Protein AF-A0A935QT23-F1 (afdb_monomer_lite)

Foldseek 3Di:
DDDDPAAEDPPADPVVLVVLDPPDDPVLVVQLSVQQCVVCVVVVHRYRYNVSSVVSSVPRDRPDDPLVVVLVLLVVVLPDPDLVPHDPVPSPDDNVRSVVSNVVSVVVVVVPVD

Secondary structure (DSSP, 8-state):
------EE-TT--HHHHHHTSTT--HHHHHHHHHHHHHHHHHTT-SEEPHHHHHHHHHH------HHHHHHHHHHHHHH-S-GGGS-GGGTT--HHHHHHHHHHHHHHHHTT--

pLDDT: mean 87.77, std 10.59, range [39.0, 97.06]

Sequence (114 aa):
MRKNKLTLAPDVDLAAAAARIPGYSAAEIEAVLLASAGIANGEDREVVSAADLDAAVTDVIPSRDTRMLEFMELLAVFESSTKRMLPARHQGLDTEQVQARLDALRSLLGGRAA

Radius of gyration: 19.49 Å; chains: 1; bounding box: 42×30×50 Å

Structure (mmCIF, N/CA/C/O backbone):
data_AF-A0A935QT23-F1
#
_entry.id   AF-A0A935QT23-F1
#
loop_
_atom_site.group_PDB
_atom_site.id
_atom_site.type_symbol
_atom_site.label_atom_id
_atom_site.label_alt_id
_atom_site.label_comp_id
_atom_site.label_asym_id
_atom_site.label_entity_id
_atom_site.label_seq_id
_atom_site.pdbx_PDB_ins_code
_atom_site.Cartn_x
_atom_site.Cartn_y
_atom_site.Cartn_z
_atom_site.occupancy
_atom_site.B_iso_or_equiv
_atom_site.auth_seq_id
_atom_site.auth_comp_id
_atom_site.auth_asym_id
_atom_site.auth_atom_id
_atom_site.pdbx_PDB_model_num
ATOM 1 N N . MET A 1 1 ? 2.353 21.122 -7.894 1.00 47.84 1 MET A N 1
ATOM 2 C CA . MET A 1 1 ? 2.803 19.756 -8.238 1.00 47.84 1 MET A CA 1
ATOM 3 C C . MET A 1 1 ? 3.095 19.684 -9.728 1.00 47.84 1 MET A C 1
ATOM 5 O O . MET A 1 1 ? 2.264 20.135 -10.509 1.00 47.84 1 MET A O 1
ATOM 9 N N . ARG A 1 2 ? 4.273 19.187 -10.125 1.00 58.44 2 ARG A N 1
ATOM 10 C CA . ARG A 1 2 ? 4.607 18.934 -11.536 1.00 58.44 2 ARG A CA 1
ATOM 11 C C . ARG A 1 2 ? 3.905 17.639 -11.943 1.00 58.44 2 ARG A C 1
ATOM 13 O O . ARG A 1 2 ? 4.098 16.627 -11.283 1.00 58.44 2 ARG A O 1
ATOM 20 N N . LYS A 1 3 ? 3.060 17.670 -12.975 1.00 58.66 3 LYS A N 1
ATOM 21 C CA . LYS A 1 3 ? 2.441 16.447 -13.503 1.00 58.66 3 LYS A CA 1
ATOM 22 C C . LYS A 1 3 ? 3.514 15.647 -14.240 1.00 58.66 3 LYS A C 1
ATOM 24 O O . LYS A 1 3 ? 4.025 16.129 -15.249 1.00 58.66 3 LYS A O 1
ATOM 29 N N . ASN A 1 4 ? 3.847 14.456 -13.748 1.00 70.31 4 ASN A N 1
ATOM 30 C CA . ASN A 1 4 ? 4.629 13.498 -14.521 1.00 70.31 4 ASN A CA 1
ATOM 31 C C . ASN A 1 4 ? 3.714 12.894 -15.584 1.00 70.31 4 ASN A C 1
ATOM 33 O O . ASN A 1 4 ? 2.718 12.244 -15.272 1.00 70.31 4 ASN A O 1
ATOM 37 N N . LYS A 1 5 ? 4.012 13.184 -16.851 1.00 80.31 5 LYS A N 1
ATOM 38 C CA . LYS A 1 5 ? 3.302 12.593 -17.980 1.00 80.31 5 LYS A CA 1
ATOM 39 C C . LYS A 1 5 ? 3.898 11.208 -18.214 1.00 80.31 5 LYS A C 1
ATOM 41 O O . LYS A 1 5 ? 4.944 11.096 -18.838 1.00 80.31 5 LYS A O 1
ATOM 46 N N . LEU A 1 6 ? 3.257 10.187 -17.655 1.00 86.25 6 LEU A N 1
ATOM 47 C CA . LEU A 1 6 ? 3.639 8.794 -17.862 1.00 86.25 6 LEU A CA 1
ATOM 48 C C . LEU A 1 6 ? 3.084 8.312 -19.206 1.00 86.25 6 LEU A C 1
ATOM 50 O O . LEU A 1 6 ? 1.895 8.499 -19.478 1.00 86.25 6 LEU A O 1
ATOM 54 N N . THR A 1 7 ? 3.928 7.689 -20.023 1.00 93.75 7 THR A N 1
ATOM 55 C CA . THR A 1 7 ? 3.505 7.023 -21.259 1.00 93.75 7 THR A CA 1
ATOM 56 C C . THR A 1 7 ? 3.665 5.523 -21.063 1.00 93.75 7 THR A C 1
ATOM 58 O O . THR A 1 7 ? 4.762 5.057 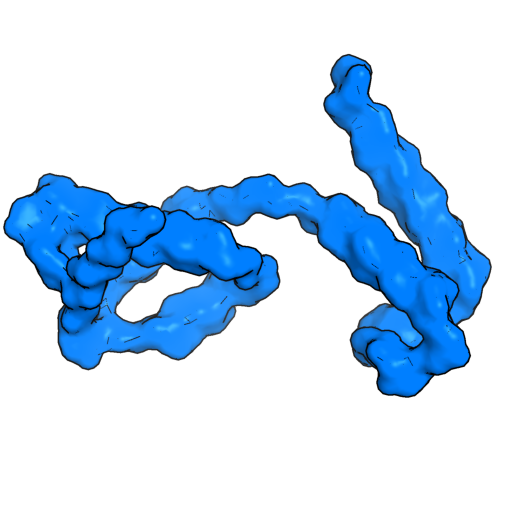-20.771 1.00 93.75 7 THR A O 1
ATOM 61 N N . LEU A 1 8 ? 2.570 4.779 -21.196 1.00 93.75 8 LEU A N 1
ATOM 62 C CA . LEU A 1 8 ? 2.554 3.323 -21.064 1.00 93.75 8 LEU A CA 1
ATOM 63 C C . LEU A 1 8 ? 2.578 2.677 -22.446 1.00 93.75 8 LEU A C 1
ATOM 65 O O . LEU A 1 8 ? 1.967 3.197 -23.385 1.00 93.75 8 LEU A O 1
ATOM 69 N N . ALA A 1 9 ? 3.255 1.539 -22.560 1.00 95.06 9 ALA A N 1
ATOM 70 C CA . ALA A 1 9 ? 3.149 0.703 -23.742 1.00 95.06 9 ALA A CA 1
ATOM 71 C C . ALA A 1 9 ? 1.711 0.143 -23.878 1.00 95.06 9 ALA A C 1
ATOM 73 O O . ALA A 1 9 ? 1.014 -0.018 -22.871 1.00 95.06 9 ALA A O 1
ATOM 74 N N . PRO A 1 10 ? 1.224 -0.134 -25.103 1.00 92.75 10 PRO A N 1
ATOM 75 C CA . PRO A 1 10 ? -0.170 -0.533 -25.336 1.00 92.75 10 PRO A CA 1
ATOM 76 C C . PRO A 1 10 ? -0.573 -1.862 -24.684 1.00 92.75 10 PRO A C 1
ATOM 78 O O . PRO A 1 10 ? -1.757 -2.118 -24.489 1.00 92.75 10 PRO A O 1
ATOM 81 N N . ASP A 1 11 ? 0.407 -2.712 -24.398 1.00 91.94 11 ASP A N 1
ATOM 82 C CA . ASP A 1 11 ? 0.276 -4.039 -23.802 1.00 91.94 11 ASP A CA 1
ATOM 83 C C . ASP A 1 11 ? 0.316 -4.024 -22.265 1.00 91.94 11 ASP A C 1
ATOM 85 O O . ASP A 1 11 ? 0.173 -5.073 -21.638 1.00 91.94 11 ASP A O 1
ATOM 89 N N . VAL A 1 12 ? 0.483 -2.852 -21.640 1.00 95.12 12 VAL A N 1
ATOM 90 C CA . VAL A 1 12 ? 0.465 -2.720 -20.179 1.00 95.12 12 VAL A CA 1
ATOM 91 C C . VAL A 1 12 ? -0.941 -2.975 -19.637 1.00 95.12 12 VAL A C 1
ATOM 93 O O . VAL A 1 12 ? -1.863 -2.182 -19.840 1.00 95.12 12 VAL A O 1
ATOM 96 N N . ASP A 1 13 ? -1.080 -4.046 -18.857 1.00 94.44 13 ASP A N 1
ATOM 97 C CA . ASP A 1 13 ? -2.302 -4.358 -18.122 1.00 94.44 13 ASP A CA 1
ATOM 98 C C . ASP A 1 13 ? -2.249 -3.796 -16.690 1.00 94.44 13 ASP A C 1
ATOM 100 O O . ASP A 1 13 ? -1.713 -4.396 -15.753 1.00 94.44 13 ASP A O 1
ATOM 104 N N . LEU A 1 14 ? -2.854 -2.620 -16.509 1.00 93.44 14 LEU A N 1
ATOM 105 C CA . LEU A 1 14 ? -2.967 -1.982 -15.197 1.00 93.44 14 LEU A CA 1
ATOM 106 C C . LEU A 1 14 ? -3.872 -2.754 -14.229 1.00 93.44 14 LEU A C 1
ATOM 108 O O . LEU A 1 14 ? -3.685 -2.645 -13.017 1.00 93.44 14 LEU A O 1
ATOM 112 N N . ALA A 1 15 ? -4.850 -3.515 -14.727 1.00 93.94 15 ALA A N 1
ATOM 113 C CA . ALA A 1 15 ? -5.732 -4.299 -13.870 1.00 93.94 15 ALA A CA 1
ATOM 114 C C . ALA A 1 15 ? -4.974 -5.492 -13.273 1.00 93.94 15 ALA A C 1
ATOM 116 O O . ALA A 1 15 ? -5.089 -5.752 -12.072 1.00 93.94 15 ALA A O 1
ATOM 117 N N . ALA A 1 16 ? -4.142 -6.157 -14.079 1.00 92.88 16 ALA A N 1
ATOM 118 C CA . ALA A 1 16 ? -3.246 -7.209 -13.608 1.00 92.88 16 ALA A CA 1
ATOM 119 C C . ALA A 1 16 ? -2.249 -6.680 -12.565 1.00 92.88 16 ALA A C 1
ATOM 121 O O . ALA A 1 16 ? -2.087 -7.288 -11.505 1.00 92.88 16 ALA A O 1
ATOM 122 N N . ALA A 1 17 ? -1.641 -5.514 -12.810 1.00 92.62 17 ALA A N 1
ATOM 123 C CA . ALA A 1 17 ? -0.737 -4.882 -11.849 1.00 92.62 17 ALA A CA 1
ATOM 124 C C . ALA A 1 17 ? -1.456 -4.508 -10.539 1.00 92.62 17 ALA A C 1
ATOM 126 O O . ALA A 1 17 ? -0.968 -4.818 -9.452 1.00 92.62 17 ALA A O 1
ATOM 127 N N . ALA A 1 18 ? -2.653 -3.913 -10.621 1.00 93.25 18 ALA A N 1
ATOM 128 C CA . ALA A 1 18 ? -3.450 -3.535 -9.452 1.00 93.25 18 ALA A CA 1
ATOM 129 C C . ALA A 1 18 ? -3.832 -4.741 -8.577 1.00 93.25 18 ALA A C 1
ATOM 131 O O . ALA A 1 18 ? -3.823 -4.643 -7.348 1.00 93.25 18 ALA A O 1
ATOM 132 N N . ALA A 1 19 ? -4.111 -5.898 -9.186 1.00 94.50 19 ALA A N 1
ATOM 133 C CA . ALA A 1 19 ? -4.425 -7.127 -8.459 1.00 94.50 19 ALA A CA 1
ATOM 134 C C . ALA A 1 19 ? -3.260 -7.633 -7.582 1.00 94.50 19 ALA A C 1
ATOM 136 O O . ALA A 1 19 ? -3.495 -8.358 -6.614 1.00 94.50 19 ALA A O 1
ATOM 137 N N . ARG A 1 20 ? -2.015 -7.236 -7.884 1.00 93.50 20 ARG A N 1
ATOM 138 C CA . ARG A 1 20 ? -0.804 -7.622 -7.136 1.00 93.50 20 ARG A CA 1
ATOM 139 C C . ARG A 1 20 ? -0.492 -6.710 -5.948 1.00 93.50 20 ARG A C 1
ATOM 141 O O . ARG A 1 20 ? 0.324 -7.082 -5.109 1.00 93.50 20 ARG A O 1
ATOM 148 N N . ILE A 1 21 ? -1.141 -5.549 -5.847 1.00 92.06 21 ILE A N 1
ATOM 149 C CA . ILE A 1 21 ? -0.874 -4.536 -4.811 1.00 92.06 21 ILE A CA 1
ATOM 150 C C . ILE A 1 21 ? -2.097 -4.224 -3.925 1.00 92.06 21 ILE A C 1
ATOM 152 O O . ILE A 1 21 ? -2.408 -3.055 -3.670 1.00 92.06 21 ILE A O 1
ATOM 156 N N . PRO A 1 22 ? -2.824 -5.236 -3.405 1.00 89.38 22 PRO A N 1
ATOM 157 C CA . PRO A 1 22 ? -3.990 -4.981 -2.573 1.00 89.38 22 PRO A CA 1
ATOM 158 C C . PRO A 1 22 ? -3.625 -4.177 -1.317 1.00 89.38 22 PRO A C 1
ATOM 160 O O . PRO A 1 22 ? -2.626 -4.416 -0.632 1.00 89.38 22 PRO A O 1
ATOM 163 N N . GLY A 1 23 ? -4.467 -3.191 -1.014 1.00 84.50 23 GLY A N 1
ATOM 164 C CA . GLY A 1 23 ? -4.325 -2.315 0.148 1.00 84.50 23 GLY A CA 1
ATOM 165 C C . GLY A 1 23 ? -3.347 -1.153 -0.031 1.00 84.50 23 GLY A C 1
ATOM 166 O O . GLY A 1 23 ? -3.198 -0.381 0.914 1.00 84.50 23 GLY A O 1
ATOM 167 N N . TYR A 1 24 ? -2.684 -1.020 -1.188 1.00 89.94 24 TYR A N 1
ATOM 168 C CA . TYR A 1 24 ? -1.844 0.144 -1.469 1.00 89.94 24 TYR A CA 1
ATOM 169 C C . TYR A 1 24 ? -2.637 1.444 -1.395 1.00 89.94 24 TYR A C 1
ATOM 171 O O . TYR A 1 24 ? -3.706 1.587 -1.982 1.00 89.94 24 TYR A O 1
ATOM 179 N N . SER A 1 25 ? -2.103 2.387 -0.622 1.00 88.19 25 SER A N 1
ATOM 180 C CA . SER A 1 25 ? -2.562 3.768 -0.583 1.00 88.19 25 SER A CA 1
ATOM 181 C C . SER A 1 25 ? -2.234 4.466 -1.901 1.00 88.19 25 SER A C 1
ATOM 183 O O . SER A 1 25 ? -1.363 4.031 -2.656 1.00 88.19 25 SER A O 1
ATOM 185 N N . ALA A 1 26 ? -2.885 5.600 -2.160 1.00 89.50 26 ALA A N 1
ATOM 186 C CA . ALA A 1 26 ? -2.623 6.391 -3.361 1.00 89.50 26 ALA A CA 1
ATOM 187 C C . ALA A 1 26 ? -1.139 6.784 -3.506 1.00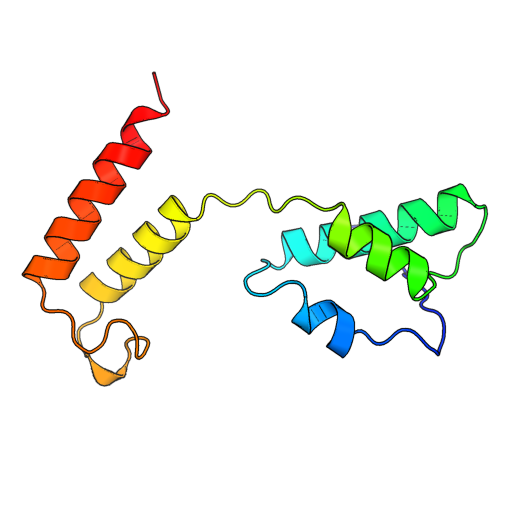 89.50 26 ALA A C 1
ATOM 189 O O . ALA A 1 26 ? -0.611 6.758 -4.612 1.00 89.50 26 ALA A O 1
ATOM 190 N N . ALA A 1 27 ? -0.460 7.081 -2.393 1.00 90.00 27 ALA A N 1
ATOM 191 C CA . ALA A 1 27 ? 0.960 7.426 -2.394 1.00 90.00 27 ALA A CA 1
ATOM 192 C C . ALA A 1 27 ? 1.854 6.231 -2.760 1.00 90.00 27 ALA A C 1
ATOM 194 O O . ALA A 1 27 ? 2.830 6.389 -3.485 1.00 90.00 27 ALA A O 1
ATOM 195 N N . GLU A 1 28 ? 1.520 5.026 -2.295 1.00 92.25 28 GLU A N 1
ATOM 196 C CA . GLU A 1 28 ? 2.284 3.823 -2.645 1.00 92.25 28 GLU A CA 1
ATOM 197 C C . GLU A 1 28 ? 2.030 3.408 -4.099 1.00 92.25 28 GLU A C 1
ATOM 199 O O . GLU A 1 28 ? 2.960 2.994 -4.782 1.00 92.25 28 GLU A O 1
ATOM 204 N N . ILE A 1 29 ? 0.802 3.575 -4.605 1.00 93.62 29 ILE A N 1
ATOM 205 C CA . ILE A 1 29 ? 0.501 3.382 -6.033 1.00 93.62 29 ILE A CA 1
ATOM 206 C C . ILE A 1 29 ? 1.317 4.369 -6.879 1.00 93.62 29 ILE A C 1
ATOM 208 O O . ILE A 1 29 ? 1.922 3.977 -7.874 1.00 93.62 29 ILE A O 1
ATOM 212 N N . GLU A 1 30 ? 1.379 5.641 -6.480 1.00 92.62 30 GLU A N 1
ATOM 213 C CA . GLU A 1 30 ? 2.210 6.636 -7.163 1.00 92.62 30 GLU A CA 1
ATOM 214 C C . GLU A 1 30 ? 3.696 6.259 -7.116 1.00 92.62 30 GLU A C 1
ATOM 216 O O . GLU A 1 30 ? 4.373 6.346 -8.138 1.00 92.62 30 GLU A O 1
ATOM 221 N N . ALA A 1 31 ? 4.196 5.772 -5.977 1.00 93.94 31 ALA A N 1
ATOM 222 C CA . ALA A 1 31 ? 5.574 5.308 -5.853 1.00 93.94 31 ALA A CA 1
ATOM 223 C C . ALA A 1 31 ? 5.896 4.169 -6.835 1.00 93.94 31 ALA A C 1
ATOM 225 O O . ALA A 1 31 ? 6.942 4.216 -7.480 1.00 93.94 31 ALA A O 1
ATOM 226 N N . VAL A 1 32 ? 4.986 3.203 -7.020 1.00 95.38 32 VAL A N 1
ATOM 227 C CA . VAL A 1 32 ? 5.127 2.142 -8.038 1.00 95.38 32 VAL A CA 1
ATOM 228 C C . VAL A 1 32 ? 5.231 2.733 -9.443 1.00 95.38 32 VAL A C 1
ATOM 230 O O . VAL A 1 32 ? 6.124 2.370 -10.209 1.00 95.38 32 VAL A O 1
ATOM 233 N N . LEU A 1 33 ? 4.355 3.679 -9.788 1.00 95.00 33 LEU A N 1
ATOM 234 C CA . LEU A 1 33 ? 4.368 4.307 -11.110 1.00 95.00 33 LEU A CA 1
ATOM 235 C C . LEU A 1 33 ? 5.657 5.104 -11.350 1.00 95.00 33 LEU A C 1
ATOM 237 O O . LEU A 1 33 ? 6.255 5.001 -12.420 1.00 95.00 33 LEU A O 1
ATOM 241 N N . LEU A 1 34 ? 6.122 5.859 -10.354 1.00 94.75 34 LEU A N 1
ATOM 242 C CA . LEU A 1 34 ? 7.378 6.606 -10.433 1.00 94.75 34 LEU A CA 1
ATOM 243 C C . LEU A 1 34 ? 8.593 5.680 -10.540 1.00 94.75 34 LEU A C 1
ATOM 245 O O . LEU A 1 34 ? 9.496 5.969 -11.323 1.00 94.75 34 LEU A O 1
ATOM 249 N N . ALA A 1 35 ? 8.603 4.565 -9.808 1.00 95.56 35 ALA A N 1
ATOM 250 C CA . ALA A 1 35 ? 9.653 3.557 -9.909 1.00 95.56 35 ALA A CA 1
ATOM 251 C C . ALA A 1 35 ? 9.690 2.930 -11.311 1.00 95.56 35 ALA A C 1
ATOM 253 O O . ALA A 1 35 ? 10.753 2.884 -11.923 1.00 95.56 35 ALA A O 1
ATOM 254 N N . SER A 1 36 ? 8.534 2.555 -11.874 1.00 96.44 36 SER A N 1
ATOM 255 C CA . SER A 1 36 ? 8.455 2.007 -13.240 1.00 96.44 36 SER A CA 1
ATOM 256 C C . SER A 1 36 ? 8.962 2.993 -14.301 1.00 96.44 36 SER A C 1
ATOM 258 O O . SER A 1 36 ? 9.688 2.612 -15.218 1.00 96.44 36 SER A O 1
ATOM 260 N N . ALA A 1 37 ? 8.666 4.287 -14.132 1.00 95.50 37 ALA A N 1
ATOM 261 C CA . ALA A 1 37 ? 9.203 5.347 -14.980 1.00 95.50 37 ALA A CA 1
ATOM 262 C C . ALA A 1 37 ? 10.723 5.492 -14.827 1.00 95.50 37 ALA A C 1
ATOM 264 O O . ALA A 1 37 ? 11.424 5.718 -15.809 1.00 95.50 37 ALA A O 1
ATOM 265 N N . GLY A 1 38 ? 11.233 5.358 -13.599 1.00 95.31 38 GLY A N 1
ATOM 266 C CA . GLY A 1 38 ? 12.663 5.383 -13.306 1.00 95.31 38 GLY A CA 1
ATOM 267 C C . GLY A 1 38 ? 13.422 4.245 -13.985 1.00 95.31 38 GLY A C 1
ATOM 268 O O . GLY A 1 38 ? 14.491 4.493 -14.535 1.00 95.31 38 GLY A O 1
ATOM 269 N N . ILE A 1 39 ? 12.849 3.035 -14.004 1.00 96.44 39 ILE A N 1
ATOM 270 C CA . ILE A 1 39 ? 13.422 1.869 -14.694 1.00 96.44 39 ILE A CA 1
ATOM 271 C C . ILE A 1 39 ? 13.511 2.143 -16.199 1.00 96.44 39 ILE A C 1
ATOM 273 O O . ILE A 1 39 ? 14.597 2.059 -16.765 1.00 96.44 39 ILE A O 1
ATOM 277 N N . ALA A 1 40 ? 12.406 2.559 -16.828 1.00 96.06 40 ALA A N 1
ATOM 278 C CA . ALA A 1 40 ? 12.393 2.880 -18.256 1.00 96.06 40 ALA A CA 1
ATOM 279 C C . ALA A 1 40 ? 13.402 3.987 -18.611 1.00 96.06 40 ALA A C 1
ATOM 281 O O . ALA A 1 40 ? 14.191 3.843 -19.545 1.00 96.06 40 ALA A O 1
ATOM 282 N N . ASN A 1 41 ? 13.438 5.061 -17.817 1.00 94.75 41 ASN A N 1
ATOM 283 C CA . ASN A 1 41 ? 14.364 6.171 -18.024 1.00 94.75 41 ASN A CA 1
ATOM 284 C C . ASN A 1 41 ? 15.833 5.767 -17.805 1.00 94.75 41 ASN A C 1
ATOM 286 O O . ASN A 1 41 ? 16.716 6.335 -18.438 1.00 94.75 41 ASN A O 1
ATOM 290 N N . GLY A 1 42 ? 16.108 4.797 -16.929 1.00 94.19 42 GLY A N 1
ATOM 291 C CA . GLY A 1 42 ? 17.446 4.227 -16.740 1.00 94.19 42 GLY A CA 1
ATOM 292 C C . GLY A 1 42 ? 17.970 3.471 -17.965 1.00 94.19 42 GLY A C 1
ATOM 293 O O . GLY A 1 42 ? 19.178 3.298 -18.097 1.00 94.19 42 GLY A O 1
ATOM 294 N N . GLU A 1 43 ? 17.076 3.070 -18.871 1.00 95.06 43 GLU A N 1
ATOM 295 C CA . GLU A 1 43 ? 17.390 2.450 -20.162 1.00 95.06 43 GLU A CA 1
ATOM 296 C C . GLU A 1 43 ? 17.180 3.408 -21.350 1.00 95.06 43 GLU A C 1
ATOM 298 O O . GLU A 1 43 ? 17.006 2.962 -22.484 1.00 95.06 43 GLU A O 1
ATOM 303 N N . ASP A 1 44 ? 17.154 4.723 -21.101 1.00 94.06 44 ASP A N 1
ATOM 304 C CA . ASP A 1 44 ? 16.912 5.768 -22.108 1.00 94.06 44 ASP A CA 1
ATOM 305 C C . ASP A 1 44 ? 15.565 5.618 -22.859 1.00 94.06 44 ASP A C 1
ATOM 307 O O . ASP A 1 44 ? 15.406 6.064 -23.999 1.00 94.06 44 ASP A O 1
ATOM 311 N N . ARG A 1 45 ? 14.557 5.003 -22.220 1.00 94.06 45 ARG A N 1
ATOM 312 C CA . ARG A 1 45 ? 13.193 4.848 -22.753 1.00 94.06 45 ARG A CA 1
ATOM 313 C C . ARG A 1 45 ? 12.214 5.788 -22.049 1.00 94.06 45 ARG A C 1
ATOM 315 O O . ARG A 1 45 ? 12.124 5.820 -20.827 1.00 94.06 45 ARG A O 1
ATOM 322 N N . GLU A 1 46 ? 11.387 6.489 -22.825 1.00 91.19 46 GLU A N 1
ATOM 323 C CA . GLU A 1 46 ? 10.288 7.317 -22.286 1.00 91.19 46 GLU A CA 1
ATOM 324 C C . GLU A 1 46 ? 8.984 6.532 -22.053 1.00 91.19 46 GLU A C 1
ATOM 326 O O . GLU A 1 46 ? 8.077 7.005 -21.363 1.00 91.19 46 GLU A O 1
ATOM 331 N N . VAL A 1 47 ? 8.864 5.347 -22.659 1.00 96.12 47 VAL A N 1
ATOM 332 C CA . VAL A 1 47 ? 7.670 4.498 -22.588 1.00 96.12 47 VAL A CA 1
ATOM 333 C C . VAL A 1 47 ? 7.910 3.369 -21.591 1.00 96.12 47 VAL A C 1
ATOM 335 O O . VAL A 1 47 ? 8.853 2.591 -21.744 1.00 96.12 47 VAL A O 1
ATOM 338 N N . VAL A 1 48 ? 7.032 3.274 -20.594 1.00 96.44 48 VAL A N 1
ATOM 339 C CA . VAL A 1 48 ? 7.035 2.214 -19.580 1.00 96.44 48 VAL A CA 1
ATOM 340 C C . VAL A 1 48 ? 6.413 0.954 -20.170 1.00 96.44 48 VAL A C 1
ATOM 342 O O . VAL A 1 48 ? 5.265 0.971 -20.620 1.00 96.44 48 VAL A O 1
ATOM 345 N N . SER A 1 49 ? 7.177 -0.132 -20.171 1.00 97.06 49 SER A N 1
ATOM 346 C CA . SER A 1 49 ? 6.736 -1.458 -20.601 1.00 97.06 49 SER A CA 1
ATOM 347 C C . SER A 1 49 ? 6.035 -2.217 -19.469 1.00 97.06 49 SER A C 1
ATOM 349 O O . SER A 1 49 ? 6.124 -1.842 -18.297 1.00 97.06 49 SER A O 1
ATOM 351 N N . ALA A 1 50 ? 5.373 -3.329 -19.799 1.00 96.06 50 ALA A N 1
ATOM 352 C CA . ALA A 1 50 ? 4.797 -4.215 -18.788 1.00 96.06 50 ALA A CA 1
ATOM 353 C C . ALA A 1 50 ? 5.868 -4.764 -17.822 1.00 96.06 50 ALA A C 1
ATOM 355 O O . ALA A 1 50 ? 5.627 -4.844 -16.620 1.00 96.06 50 ALA A O 1
ATOM 356 N N . ALA A 1 51 ? 7.073 -5.053 -18.327 1.00 96.19 51 ALA A N 1
ATOM 357 C CA . ALA A 1 51 ? 8.183 -5.557 -17.520 1.00 96.19 51 ALA A CA 1
ATOM 358 C C . ALA A 1 51 ? 8.680 -4.529 -16.488 1.00 96.19 51 ALA A C 1
ATOM 360 O O . ALA A 1 51 ? 8.954 -4.896 -15.346 1.00 96.19 51 ALA A O 1
ATOM 361 N N . ASP A 1 52 ? 8.742 -3.246 -16.859 1.00 96.75 52 ASP A N 1
ATOM 362 C CA . ASP A 1 52 ? 9.131 -2.167 -15.939 1.00 96.75 52 ASP A CA 1
ATOM 363 C C . ASP A 1 52 ? 8.117 -2.027 -14.796 1.00 96.75 52 ASP A C 1
ATOM 365 O O . ASP A 1 52 ? 8.487 -1.862 -13.632 1.00 96.75 52 ASP A O 1
ATOM 369 N N . LEU A 1 53 ? 6.821 -2.113 -15.124 1.00 96.44 53 LEU A N 1
ATOM 370 C CA . LEU A 1 53 ? 5.748 -2.055 -14.136 1.00 96.44 53 LEU A CA 1
ATOM 371 C C . LEU A 1 53 ? 5.780 -3.272 -13.203 1.00 96.44 53 LEU A C 1
ATOM 373 O O . LEU A 1 53 ? 5.662 -3.112 -11.989 1.00 96.44 53 LEU A O 1
ATOM 377 N N . ASP A 1 54 ? 5.988 -4.473 -13.742 1.00 95.94 54 ASP A N 1
ATOM 378 C CA . ASP A 1 54 ? 6.083 -5.700 -12.949 1.00 95.94 54 ASP A CA 1
ATOM 379 C C . ASP A 1 54 ? 7.298 -5.712 -12.016 1.00 95.94 54 ASP A C 1
ATOM 381 O O . ASP A 1 54 ? 7.193 -6.183 -10.874 1.00 95.94 54 ASP A O 1
ATOM 385 N N . ALA A 1 55 ? 8.431 -5.183 -12.481 1.00 96.31 55 ALA A N 1
ATOM 386 C CA . ALA A 1 55 ? 9.624 -4.991 -11.670 1.00 96.31 55 ALA A CA 1
ATOM 387 C C . ALA A 1 55 ? 9.351 -3.988 -10.541 1.00 96.31 55 ALA A C 1
ATOM 389 O O . ALA A 1 55 ? 9.581 -4.308 -9.375 1.00 96.31 55 ALA A O 1
ATOM 390 N N . ALA A 1 56 ? 8.760 -2.832 -10.856 1.00 96.25 56 ALA A N 1
ATOM 391 C CA . ALA A 1 56 ? 8.418 -1.816 -9.864 1.00 96.25 56 ALA A CA 1
ATOM 392 C C . ALA A 1 56 ? 7.431 -2.326 -8.802 1.00 96.25 56 ALA A C 1
ATOM 394 O O . ALA A 1 56 ? 7.641 -2.104 -7.614 1.00 96.25 56 ALA A O 1
ATOM 395 N N . VAL A 1 57 ? 6.386 -3.060 -9.200 1.00 95.56 57 VAL A N 1
ATOM 396 C CA . VAL A 1 57 ? 5.433 -3.694 -8.268 1.00 95.56 57 VAL A CA 1
ATOM 397 C C . VAL A 1 57 ? 6.137 -4.640 -7.289 1.00 95.56 57 VAL A C 1
ATOM 399 O O . VAL A 1 57 ? 5.687 -4.803 -6.158 1.00 95.56 57 VAL A O 1
ATOM 402 N N . THR A 1 58 ? 7.222 -5.280 -7.723 1.00 94.19 58 THR A N 1
ATOM 403 C CA . THR A 1 58 ? 7.985 -6.230 -6.903 1.00 94.19 58 THR A CA 1
ATOM 404 C C . THR A 1 58 ? 8.989 -5.525 -5.985 1.00 94.19 58 THR A C 1
ATOM 406 O O . THR A 1 58 ? 9.240 -6.006 -4.883 1.00 94.19 58 THR A O 1
ATOM 409 N N . ASP A 1 59 ? 9.550 -4.401 -6.428 1.00 93.56 59 ASP A N 1
ATOM 410 C CA . ASP A 1 59 ? 10.600 -3.659 -5.721 1.00 93.56 59 ASP A CA 1
ATOM 411 C C . ASP A 1 59 ? 10.050 -2.652 -4.697 1.00 93.56 59 ASP A C 1
ATOM 413 O O . ASP A 1 59 ? 10.644 -2.427 -3.642 1.00 93.56 59 ASP A O 1
ATOM 417 N N . VAL A 1 60 ? 8.885 -2.055 -4.967 1.00 93.50 60 VAL A N 1
ATOM 418 C CA . VAL A 1 60 ? 8.313 -1.035 -4.083 1.00 93.50 60 VAL A CA 1
ATOM 419 C C . VAL A 1 60 ? 7.834 -1.662 -2.779 1.00 93.50 60 VAL A C 1
ATOM 421 O O . VAL A 1 60 ? 6.855 -2.404 -2.727 1.00 93.50 60 VAL A O 1
ATOM 424 N N . ILE A 1 61 ? 8.501 -1.287 -1.690 1.00 87.62 61 ILE A N 1
ATOM 425 C CA . ILE A 1 61 ? 8.110 -1.682 -0.341 1.00 87.62 61 ILE A CA 1
ATOM 426 C C . ILE A 1 61 ? 7.086 -0.668 0.194 1.00 87.62 61 ILE A C 1
ATOM 428 O O . ILE A 1 61 ? 7.407 0.518 0.321 1.00 87.62 61 ILE A O 1
ATOM 432 N N . PRO A 1 62 ? 5.864 -1.102 0.550 1.00 83.69 62 PRO A N 1
ATOM 433 C CA . PRO A 1 62 ? 4.860 -0.218 1.122 1.00 83.69 62 PRO A CA 1
ATOM 434 C C . PRO A 1 62 ? 5.313 0.273 2.501 1.00 83.69 62 PRO A C 1
ATOM 436 O O . PRO A 1 62 ? 5.675 -0.519 3.370 1.00 83.69 62 PRO A O 1
ATOM 439 N N . SER A 1 63 ? 5.273 1.585 2.731 1.00 75.81 63 SER A N 1
ATOM 440 C CA . SER A 1 63 ? 5.754 2.212 3.972 1.00 75.81 63 SER A CA 1
ATOM 441 C C . SER A 1 63 ? 4.732 2.187 5.115 1.00 75.81 63 SER A C 1
ATOM 443 O O . SER A 1 63 ? 4.905 2.861 6.134 1.00 75.81 63 SER A O 1
ATOM 445 N N . ARG A 1 64 ? 3.653 1.410 4.977 1.00 75.25 64 ARG A N 1
ATOM 446 C CA . ARG A 1 64 ? 2.570 1.362 5.960 1.00 75.25 64 ARG A CA 1
ATOM 447 C C . ARG A 1 64 ? 2.854 0.414 7.121 1.00 75.25 64 ARG A C 1
ATOM 449 O O . ARG A 1 64 ? 3.286 -0.723 6.952 1.00 75.25 64 ARG A O 1
ATOM 456 N N . ASP A 1 65 ? 2.473 0.851 8.312 1.00 84.12 65 ASP A N 1
ATOM 457 C CA . ASP A 1 65 ? 2.383 -0.025 9.471 1.00 84.12 65 ASP A CA 1
ATOM 458 C C . ASP A 1 65 ? 0.999 -0.678 9.513 1.00 84.12 65 ASP A C 1
ATOM 460 O O . ASP A 1 65 ? 0.002 -0.044 9.862 1.00 84.12 65 ASP A O 1
ATOM 464 N N . THR A 1 66 ? 0.935 -1.959 9.157 1.00 83.75 66 THR A N 1
ATOM 465 C CA . THR A 1 66 ? -0.311 -2.741 9.141 1.00 83.75 66 THR A CA 1
ATOM 466 C C . THR A 1 66 ? -1.017 -2.746 10.495 1.00 83.75 66 THR A C 1
ATOM 468 O O . THR A 1 66 ? -2.245 -2.723 10.537 1.00 83.75 66 THR A O 1
ATOM 471 N N . ARG A 1 67 ? -0.260 -2.679 11.599 1.00 88.31 67 ARG A N 1
ATOM 472 C CA . ARG A 1 67 ? -0.812 -2.578 12.958 1.00 88.31 67 ARG A CA 1
ATOM 473 C C . ARG A 1 67 ? -1.501 -1.240 13.192 1.00 88.31 67 ARG A C 1
ATOM 475 O O . ARG A 1 67 ? -2.543 -1.200 13.834 1.00 88.31 67 ARG A O 1
ATOM 482 N N . MET A 1 68 ? -0.943 -0.152 12.659 1.00 89.25 68 MET A N 1
ATOM 483 C CA . MET A 1 68 ? -1.568 1.168 12.741 1.00 89.25 68 MET A CA 1
ATOM 484 C C . MET A 1 68 ? -2.857 1.216 11.917 1.00 89.25 68 MET A C 1
ATOM 486 O O . MET A 1 68 ? -3.854 1.758 12.383 1.00 89.25 68 MET A O 1
ATOM 490 N N . LEU A 1 69 ? -2.867 0.611 10.726 1.00 87.81 69 LEU A N 1
ATOM 491 C CA . LEU A 1 69 ? -4.080 0.521 9.910 1.00 87.81 69 LEU A CA 1
ATOM 492 C C . LEU A 1 69 ? -5.188 -0.267 10.603 1.00 87.81 69 LEU A C 1
ATOM 494 O O . LEU A 1 69 ? -6.327 0.186 10.642 1.00 87.81 69 LEU A O 1
ATOM 498 N N . GLU A 1 70 ? -4.849 -1.420 11.174 1.00 89.19 70 GLU A N 1
ATOM 499 C CA . GLU A 1 70 ? -5.801 -2.228 11.931 1.00 89.19 70 GLU A CA 1
ATOM 500 C C . GLU A 1 70 ? -6.322 -1.476 13.162 1.00 89.19 70 GLU A C 1
ATOM 502 O O . GLU A 1 70 ? -7.517 -1.500 13.449 1.00 89.19 70 GLU A O 1
ATOM 507 N N . PHE A 1 71 ? -5.445 -0.754 13.861 1.00 91.69 71 PHE A N 1
ATOM 508 C CA . PHE A 1 71 ? -5.826 0.078 14.997 1.00 91.69 71 PHE A CA 1
ATOM 509 C C . PHE A 1 71 ? -6.810 1.183 14.589 1.00 91.69 71 PHE A C 1
ATOM 511 O O . PHE A 1 71 ? -7.843 1.352 15.232 1.00 91.69 71 PHE A O 1
ATOM 518 N N . MET A 1 72 ? -6.531 1.898 13.494 1.00 90.75 72 MET A N 1
ATOM 519 C CA . MET A 1 72 ? -7.428 2.924 12.951 1.00 90.75 72 MET A CA 1
ATOM 520 C C . MET A 1 72 ? -8.766 2.335 12.488 1.00 90.75 72 MET A C 1
ATOM 522 O O . MET A 1 72 ? -9.816 2.929 12.730 1.00 90.75 72 MET A O 1
ATOM 526 N N . GLU A 1 73 ? -8.750 1.161 11.856 1.00 89.25 73 GLU A N 1
ATOM 527 C CA . GLU A 1 73 ? -9.970 0.466 11.450 1.00 89.25 73 GLU A CA 1
ATOM 528 C C . GLU A 1 73 ? -10.825 0.085 12.665 1.00 89.25 73 GLU A C 1
ATOM 530 O O . GLU A 1 73 ? -12.029 0.340 12.675 1.00 89.25 73 GLU A O 1
ATOM 535 N N . LEU A 1 74 ? -10.217 -0.476 13.712 1.00 90.94 74 LEU A N 1
ATOM 536 C CA . LEU A 1 74 ? -10.929 -0.856 14.931 1.00 90.94 74 LEU A CA 1
ATOM 537 C C . LEU A 1 74 ? -11.463 0.352 15.703 1.00 90.94 74 LEU A C 1
ATOM 539 O O . LEU A 1 74 ? -12.538 0.247 16.289 1.00 90.94 74 LEU A O 1
ATOM 543 N N . LEU A 1 75 ? -10.776 1.500 15.665 1.00 91.88 75 LEU A N 1
ATOM 544 C CA . LEU A 1 75 ? -11.307 2.755 16.205 1.00 91.88 75 LEU A CA 1
ATOM 545 C C . LEU A 1 75 ? -12.581 3.168 15.463 1.00 91.88 75 LEU A C 1
ATOM 547 O O . LEU A 1 75 ? -13.601 3.424 16.096 1.00 91.88 75 LEU A O 1
ATOM 551 N N . ALA A 1 76 ? -12.561 3.141 14.129 1.00 89.69 76 ALA A N 1
ATOM 552 C CA . ALA A 1 76 ? -13.746 3.444 13.330 1.00 89.69 76 ALA A CA 1
ATOM 553 C C . ALA A 1 76 ? -14.895 2.456 13.597 1.00 89.69 76 ALA A C 1
ATOM 555 O O . ALA A 1 76 ? -16.064 2.843 13.617 1.00 89.69 76 ALA A O 1
ATOM 556 N N . VAL A 1 77 ? -14.581 1.179 13.832 1.00 88.31 77 VAL A N 1
ATOM 557 C CA . VAL A 1 77 ? -15.575 0.167 14.212 1.00 88.31 77 VAL A CA 1
ATOM 558 C C . VAL A 1 77 ? -16.160 0.429 15.594 1.00 88.31 77 VAL A C 1
ATOM 560 O O . VAL A 1 77 ? -17.373 0.321 15.757 1.00 88.31 77 VAL A O 1
ATOM 563 N N . PHE A 1 78 ? -15.324 0.802 16.561 1.00 87.62 78 PHE A N 1
ATOM 564 C CA . PHE A 1 78 ? -15.749 1.156 17.912 1.00 87.62 78 PHE A CA 1
ATOM 565 C C . PHE A 1 78 ? -16.661 2.393 17.926 1.00 87.62 78 PHE A C 1
ATOM 567 O O . PHE A 1 78 ? -17.662 2.415 18.637 1.00 87.62 78 PHE A O 1
ATOM 574 N N . GLU A 1 79 ? -16.353 3.400 17.107 1.00 87.12 79 GLU A N 1
ATOM 575 C CA . GLU A 1 79 ? -17.148 4.629 16.978 1.00 87.12 79 GLU A CA 1
ATOM 576 C C . GLU A 1 79 ? -18.435 4.432 16.155 1.00 87.12 79 GLU A C 1
ATOM 578 O O . GLU A 1 79 ? -19.374 5.230 16.243 1.00 87.12 79 GLU A O 1
ATOM 583 N N . SER A 1 80 ? -18.517 3.362 15.358 1.00 84.75 80 SER A N 1
ATOM 584 C CA . SER A 1 80 ? -19.684 3.093 14.525 1.00 84.75 80 SER A CA 1
ATOM 585 C C . SER A 1 80 ? -20.881 2.645 15.359 1.00 84.75 80 SER A C 1
ATOM 587 O O . SER A 1 80 ? -20.899 1.581 15.975 1.00 84.75 80 SER A O 1
ATOM 589 N N . SER A 1 81 ? -21.964 3.414 15.298 1.00 69.62 81 SER A N 1
ATOM 590 C CA . SER A 1 81 ? -23.196 3.102 16.029 1.00 69.62 81 SER A CA 1
ATOM 591 C C . SER A 1 81 ? -24.050 2.011 15.365 1.00 69.62 81 SER A C 1
ATOM 593 O O . SER A 1 81 ? -25.1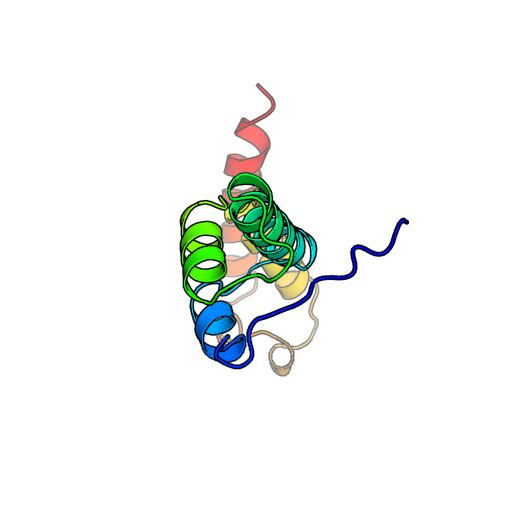53 1.725 15.832 1.00 69.62 81 SER A O 1
ATOM 595 N N . THR A 1 82 ? -23.633 1.422 14.233 1.00 78.94 82 THR A N 1
ATOM 596 C CA . THR A 1 82 ? -24.432 0.392 13.546 1.00 78.94 82 THR A CA 1
ATOM 597 C C . THR A 1 82 ? -23.596 -0.701 12.884 1.00 78.94 82 THR A C 1
ATOM 599 O O . THR A 1 82 ? -22.916 -0.470 11.887 1.00 78.94 82 THR A O 1
ATOM 602 N N . LYS A 1 83 ? -23.800 -1.951 13.327 1.00 76.12 83 LYS A N 1
ATOM 603 C CA . LYS A 1 83 ? -23.105 -3.144 12.810 1.00 76.12 83 LYS A CA 1
ATOM 604 C C . LYS A 1 83 ? -23.210 -3.338 11.293 1.00 76.12 83 LYS A C 1
ATOM 606 O O . LYS A 1 83 ? -22.257 -3.792 10.679 1.00 76.12 83 LYS A O 1
ATOM 611 N N . ARG A 1 84 ? -24.324 -2.951 10.657 1.00 83.31 84 ARG A N 1
ATOM 612 C CA . ARG A 1 84 ? -24.503 -3.085 9.193 1.00 83.31 84 ARG A CA 1
ATOM 613 C C . ARG A 1 84 ? -23.543 -2.228 8.362 1.00 83.31 84 ARG A C 1
ATOM 615 O O . ARG A 1 84 ? -23.374 -2.499 7.182 1.00 83.31 84 ARG A O 1
ATOM 622 N N . MET A 1 85 ? -22.973 -1.178 8.957 1.00 82.56 85 MET A N 1
ATOM 623 C CA . MET A 1 85 ? -22.007 -0.297 8.295 1.00 82.56 85 MET A CA 1
ATOM 624 C C . MET A 1 85 ? -20.566 -0.789 8.461 1.00 82.56 85 MET A C 1
ATOM 626 O O . MET A 1 85 ? -19.657 -0.223 7.861 1.00 82.56 85 MET A O 1
ATOM 630 N N . LEU A 1 86 ? -20.352 -1.837 9.262 1.00 83.88 86 LEU A N 1
ATOM 631 C CA . LEU A 1 86 ? -19.032 -2.403 9.491 1.00 83.88 86 LEU A CA 1
ATOM 632 C C . LEU A 1 86 ? -18.625 -3.339 8.346 1.00 83.88 86 LEU A C 1
ATOM 634 O O . LEU A 1 86 ? -19.480 -4.044 7.793 1.00 83.88 86 LEU A O 1
ATOM 638 N N . PRO A 1 87 ? -17.320 -3.433 8.037 1.00 83.81 87 PRO A N 1
ATOM 639 C CA . PRO A 1 87 ? -16.785 -4.485 7.180 1.00 83.81 87 PRO A CA 1
ATOM 640 C C . PRO A 1 87 ? -17.197 -5.872 7.687 1.00 83.81 87 PRO A C 1
ATOM 642 O O . PRO A 1 87 ? -17.199 -6.108 8.894 1.00 83.81 87 PRO A O 1
ATOM 645 N N . ALA A 1 88 ? -17.494 -6.815 6.782 1.00 84.00 88 ALA A N 1
ATOM 646 C CA . ALA A 1 88 ? -17.989 -8.157 7.132 1.00 84.00 88 ALA A CA 1
ATOM 647 C C . ALA A 1 88 ? -17.124 -8.867 8.191 1.00 84.00 88 ALA A C 1
ATOM 649 O O . ALA A 1 88 ? -17.641 -9.498 9.109 1.00 84.00 88 ALA A O 1
ATOM 650 N N . ARG A 1 89 ? -15.801 -8.671 8.120 1.00 83.00 89 ARG A N 1
ATOM 651 C CA . ARG A 1 89 ? -14.823 -9.192 9.085 1.00 83.00 89 ARG A CA 1
ATOM 652 C C . ARG A 1 89 ? -14.991 -8.676 10.522 1.00 83.00 89 ARG A C 1
ATOM 654 O O . ARG A 1 89 ? -14.360 -9.225 11.416 1.00 83.00 89 ARG A O 1
ATOM 661 N N . HIS A 1 90 ? -15.745 -7.601 10.758 1.00 82.00 90 HIS A N 1
ATOM 662 C CA . HIS A 1 90 ? -15.906 -6.958 12.073 1.00 82.00 90 HIS A CA 1
ATOM 663 C C . HIS A 1 90 ? -17.371 -6.921 12.542 1.00 82.00 90 HIS A C 1
ATOM 665 O O . HIS A 1 90 ? -17.640 -6.562 13.682 1.00 82.00 90 HIS A O 1
ATOM 67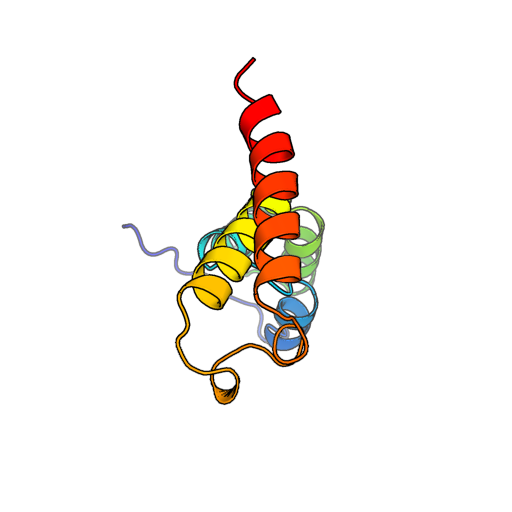1 N N . GLN A 1 91 ? -18.328 -7.351 11.710 1.00 83.69 91 GLN A N 1
ATOM 672 C CA . GLN A 1 91 ? -19.757 -7.372 12.062 1.00 83.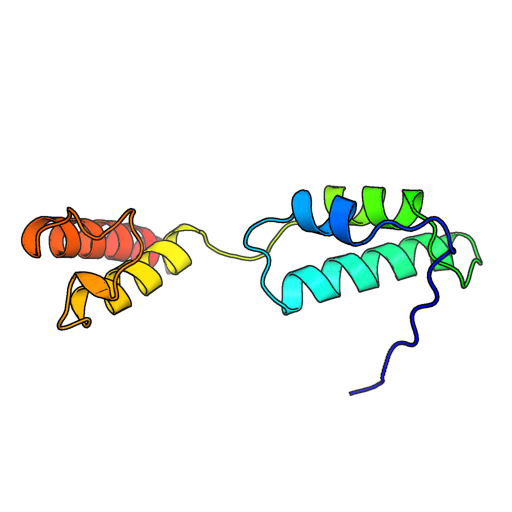69 91 GLN A CA 1
ATOM 673 C C . GLN A 1 91 ? -20.089 -8.326 13.220 1.00 83.69 91 GLN A C 1
ATOM 675 O O . GLN A 1 91 ? -21.039 -8.084 13.968 1.00 83.69 91 GLN A O 1
ATOM 680 N N . GLY A 1 92 ? -19.319 -9.409 13.355 1.00 82.50 92 GLY A N 1
ATOM 681 C CA . GLY A 1 92 ? -19.488 -10.414 14.405 1.00 82.50 92 GLY A CA 1
ATOM 682 C C . GLY A 1 92 ? -18.799 -10.077 15.727 1.00 82.50 92 GLY A C 1
ATOM 683 O O . GLY A 1 92 ? -19.013 -10.799 16.694 1.00 82.50 92 GLY A O 1
ATOM 684 N N . LEU A 1 93 ? -17.991 -9.013 15.777 1.00 82.19 93 LEU A N 1
ATOM 685 C CA . LEU A 1 93 ? -17.292 -8.627 16.997 1.00 82.19 93 LEU A CA 1
ATOM 686 C C . LEU A 1 93 ? -18.260 -7.952 17.977 1.00 82.19 93 LEU A C 1
ATOM 688 O O . LEU A 1 93 ? -19.139 -7.172 17.585 1.00 82.19 93 LEU A O 1
ATOM 692 N N . ASP A 1 94 ? -18.106 -8.265 19.258 1.00 84.94 94 ASP A N 1
ATOM 693 C CA . ASP A 1 94 ? -18.698 -7.480 20.336 1.00 84.94 94 ASP A CA 1
ATOM 694 C C . ASP A 1 94 ? -17.776 -6.314 20.744 1.00 84.94 94 ASP A C 1
ATOM 696 O O . ASP A 1 94 ? -16.618 -6.215 20.331 1.00 84.94 94 ASP A O 1
ATOM 700 N N . THR A 1 95 ? -18.315 -5.378 21.524 1.00 83.69 95 THR A N 1
ATOM 701 C CA . THR A 1 95 ? -17.585 -4.176 21.948 1.00 83.69 95 THR A CA 1
ATOM 702 C C . THR A 1 95 ? -16.373 -4.507 22.824 1.00 83.69 95 THR A C 1
ATOM 704 O O . THR A 1 95 ? -15.353 -3.828 22.723 1.00 83.69 95 THR A O 1
ATOM 707 N N . GLU A 1 96 ? -16.451 -5.555 23.645 1.00 88.06 96 GLU A N 1
ATOM 708 C CA . GLU A 1 96 ? -15.378 -5.960 24.559 1.00 88.06 96 GLU A CA 1
ATOM 709 C C . GLU A 1 96 ? -14.182 -6.530 23.783 1.00 88.06 96 GLU A C 1
ATOM 711 O O . GLU A 1 96 ? -13.037 -6.152 24.026 1.00 88.06 96 GLU A O 1
ATOM 716 N N . GLN A 1 97 ? -14.446 -7.351 22.767 1.00 89.94 97 GLN A N 1
ATOM 717 C CA . GLN A 1 97 ? -13.453 -7.882 21.837 1.00 89.94 97 GLN A CA 1
ATOM 718 C C . GLN A 1 97 ? -12.755 -6.773 21.048 1.00 89.94 97 GLN A C 1
ATOM 720 O O . GLN A 1 97 ? -11.533 -6.810 20.879 1.00 89.94 97 GLN A O 1
ATOM 725 N N . VAL A 1 98 ? -13.514 -5.781 20.567 1.00 89.00 98 VAL A N 1
ATOM 726 C CA . VAL A 1 98 ? -12.946 -4.616 19.870 1.00 89.00 98 VAL A CA 1
ATOM 727 C C . VAL A 1 98 ? -12.034 -3.832 20.813 1.00 89.00 98 VAL A C 1
ATOM 729 O O . VAL A 1 98 ? -10.906 -3.511 20.440 1.00 89.00 98 VAL A O 1
ATOM 732 N N . GLN A 1 99 ? -12.477 -3.579 22.044 1.00 90.62 99 GLN A N 1
ATOM 733 C CA . GLN A 1 99 ? -11.715 -2.809 23.022 1.00 90.62 99 GLN A CA 1
ATOM 734 C C . GLN A 1 99 ? -10.436 -3.528 23.474 1.00 90.62 99 GLN A C 1
ATOM 736 O O . GLN A 1 99 ? -9.361 -2.932 23.448 1.00 90.62 99 GLN A O 1
ATOM 741 N N . ALA A 1 100 ? -10.510 -4.830 23.762 1.00 92.81 100 ALA A N 1
ATOM 742 C CA . ALA A 1 100 ? -9.337 -5.636 24.098 1.00 92.81 100 ALA A CA 1
ATOM 743 C C . ALA A 1 100 ? -8.289 -5.634 22.969 1.00 92.81 100 ALA A C 1
ATOM 745 O O . ALA A 1 100 ? -7.082 -5.563 23.217 1.00 92.81 100 ALA A O 1
ATOM 746 N N . ARG A 1 101 ? -8.740 -5.673 21.707 1.00 92.12 101 ARG A N 1
ATOM 747 C CA . ARG A 1 101 ? -7.850 -5.629 20.541 1.00 92.12 101 ARG A CA 1
ATOM 748 C C . ARG A 1 101 ? -7.237 -4.243 20.329 1.00 92.12 101 ARG A C 1
ATOM 750 O O . ARG A 1 101 ? -6.055 -4.157 19.996 1.00 92.12 101 ARG A O 1
ATOM 757 N N . LEU A 1 102 ? -8.000 -3.174 20.570 1.00 92.94 102 LEU A N 1
ATOM 758 C CA . LEU A 1 102 ? -7.495 -1.798 20.563 1.00 92.94 102 LEU A CA 1
ATOM 759 C C . LEU A 1 102 ? -6.390 -1.594 21.604 1.00 92.94 102 LEU A C 1
ATOM 761 O O . LEU A 1 102 ? -5.343 -1.043 21.264 1.00 92.94 102 LEU A O 1
ATOM 765 N N . ASP A 1 103 ? -6.576 -2.076 22.833 1.00 93.75 103 ASP A N 1
ATOM 766 C CA . ASP A 1 103 ? -5.578 -1.948 23.900 1.00 93.75 103 ASP A CA 1
ATOM 767 C C . ASP A 1 103 ? -4.282 -2.707 23.572 1.00 93.75 103 ASP A C 1
ATOM 769 O O . ASP A 1 103 ? -3.179 -2.169 23.731 1.00 93.75 103 ASP A O 1
ATOM 773 N N . ALA A 1 104 ? -4.400 -3.923 23.026 1.00 93.31 104 ALA A N 1
ATOM 774 C CA . ALA A 1 104 ? -3.253 -4.706 22.573 1.00 93.31 104 ALA A CA 1
ATOM 775 C C . ALA A 1 104 ? -2.464 -3.984 21.466 1.00 93.31 104 ALA A C 1
ATOM 777 O O . ALA A 1 104 ? -1.241 -3.847 21.552 1.00 93.31 104 ALA A O 1
ATOM 778 N N . LEU A 1 105 ? -3.155 -3.468 20.444 1.00 93.50 105 LEU A N 1
ATOM 779 C CA . LEU A 1 105 ? -2.527 -2.714 19.358 1.00 93.50 105 LEU A CA 1
ATOM 780 C C . LEU A 1 105 ? -1.884 -1.422 19.866 1.00 93.50 105 LEU A C 1
ATOM 782 O O . LEU A 1 105 ? -0.755 -1.114 19.489 1.00 93.50 105 LEU A O 1
ATOM 786 N N . ARG A 1 106 ? -2.549 -0.699 20.771 1.00 91.88 106 ARG A N 1
ATOM 787 C CA . ARG A 1 106 ? -2.018 0.525 21.378 1.00 91.88 106 ARG A CA 1
ATOM 788 C C . ARG A 1 106 ? -0.701 0.274 22.106 1.00 91.88 106 ARG A C 1
ATOM 790 O O . ARG A 1 106 ? 0.232 1.058 21.944 1.00 91.88 106 ARG A O 1
ATOM 797 N N . SER A 1 107 ? -0.603 -0.821 22.860 1.00 91.56 107 SER A N 1
ATOM 798 C CA . SER A 1 107 ? 0.636 -1.221 23.538 1.00 91.56 107 SER A CA 1
ATOM 799 C C . SER A 1 107 ? 1.767 -1.505 22.539 1.00 91.56 107 SER A C 1
ATOM 801 O O . SER A 1 107 ? 2.867 -0.964 22.669 1.00 91.56 107 SER A O 1
ATOM 803 N N . LEU A 1 108 ? 1.479 -2.265 21.475 1.00 89.62 108 LEU A N 1
ATOM 804 C CA . LEU A 1 108 ? 2.449 -2.589 20.420 1.00 89.62 108 LEU A CA 1
ATOM 805 C C . LEU A 1 108 ? 2.907 -1.363 19.611 1.00 89.62 108 LEU A C 1
ATOM 807 O O . LEU A 1 108 ? 4.025 -1.349 19.089 1.00 89.62 108 LEU A O 1
ATOM 811 N N . LEU A 1 109 ? 2.043 -0.356 19.466 1.00 89.31 109 LEU A N 1
ATOM 812 C CA . LEU A 1 109 ? 2.343 0.902 18.778 1.00 89.31 109 LEU A CA 1
ATOM 813 C C . LEU A 1 109 ? 3.138 1.864 19.672 1.00 89.31 109 LEU A C 1
ATOM 815 O O . LEU A 1 109 ? 4.093 2.481 19.204 1.00 89.31 109 LEU A O 1
ATOM 819 N N . GLY A 1 110 ? 2.785 1.953 20.958 1.00 80.38 110 GLY A N 1
ATOM 820 C CA . GLY A 1 110 ? 3.461 2.801 21.944 1.00 80.38 110 GLY A CA 1
ATOM 821 C C . GLY A 1 110 ? 4.896 2.366 22.258 1.00 80.38 110 GLY A C 1
ATOM 822 O O . GLY A 1 110 ? 5.728 3.203 22.594 1.00 80.38 110 GLY A O 1
ATOM 823 N N . GLY A 1 111 ? 5.223 1.083 22.072 1.00 69.44 111 GLY A N 1
ATOM 824 C CA . GLY A 1 111 ? 6.574 0.549 22.273 1.00 69.44 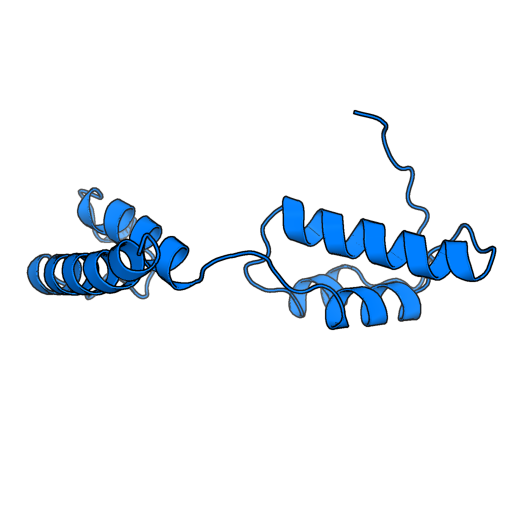111 GLY A CA 1
ATOM 825 C C . GLY A 1 111 ? 7.629 0.981 21.242 1.00 69.44 111 GLY A C 1
ATOM 826 O O . GLY A 1 111 ? 8.778 0.581 21.378 1.00 69.44 111 GLY A O 1
ATOM 827 N N . ARG A 1 112 ? 7.280 1.763 20.207 1.00 56.69 112 ARG A N 1
ATOM 828 C CA . ARG A 1 112 ? 8.229 2.230 19.169 1.00 56.69 112 ARG A CA 1
ATOM 829 C C . ARG A 1 112 ? 8.813 3.624 19.402 1.00 56.69 112 ARG A C 1
ATOM 831 O O . ARG A 1 112 ? 9.591 4.088 18.577 1.00 56.69 112 ARG A O 1
ATOM 838 N N . ALA A 1 113 ? 8.426 4.291 20.487 1.00 47.66 113 ALA A N 1
ATOM 839 C CA . ALA A 1 113 ? 8.935 5.614 20.852 1.00 47.66 113 ALA A CA 1
ATOM 840 C C . ALA A 1 113 ? 10.075 5.573 21.895 1.00 47.66 113 ALA A C 1
ATOM 842 O O . ALA A 1 113 ? 10.366 6.607 22.494 1.00 47.66 113 ALA A O 1
ATOM 843 N N . ALA A 1 114 ? 10.687 4.406 22.130 1.00 39.00 114 ALA A N 1
ATOM 844 C CA . ALA A 1 114 ? 11.794 4.209 23.069 1.00 39.00 114 ALA A CA 1
ATOM 845 C C . ALA A 1 114 ? 13.088 3.833 22.340 1.00 39.00 114 ALA A C 1
ATOM 847 O O . ALA A 1 114 ? 13.000 3.031 21.381 1.00 39.00 114 ALA A O 1
#